Protein AF-A0A2J8N212-F1 (afdb_monomer_lite)

Secondary structure (DSSP, 8-state):
-HHHHHHHIIIIIIIIIS-TTS-TT-HHHHHHHHHHHHHHHHHHHHHHHHHHHHHHT--GGGGGSTTS--EETTEE--HHHHHHHHHHHHHHHHHHHHHHHHHHHHTT-S---SSGGGSTTTHHHHHHHHHHHHHHHHHHHHHHHHHHTSHHHIIIIIHHHHT-SS--GGGTT----

Radius of gyration: 20.47 Å; chains: 1; bounding box: 59×36×55 Å

Structure (mmCIF, N/CA/C/O backbone):
data_AF-A0A2J8N212-F1
#
_entry.id   AF-A0A2J8N212-F1
#
loop_
_atom_site.group_PDB
_atom_site.id
_atom_site.type_symbol
_atom_site.label_atom_id
_atom_site.label_alt_id
_atom_site.label_comp_id
_atom_site.label_asym_id
_atom_site.label_entity_id
_atom_site.label_seq_id
_atom_site.pdbx_PDB_ins_code
_atom_site.Cartn_x
_atom_site.Cartn_y
_atom_site.Cartn_z
_atom_site.occupancy
_atom_site.B_iso_or_equiv
_atom_site.auth_seq_id
_atom_site.auth_comp_id
_atom_site.auth_asym_id
_atom_site.auth_atom_id
_atom_site.pdbx_PDB_model_num
ATOM 1 N N . MET A 1 1 ? -12.818 -1.446 7.990 1.00 91.38 1 MET A N 1
ATOM 2 C CA . MET A 1 1 ? -11.727 -2.318 8.513 1.00 91.38 1 MET A CA 1
ATOM 3 C C . MET A 1 1 ? -12.147 -3.047 9.776 1.00 91.38 1 MET A C 1
ATOM 5 O O . MET A 1 1 ? -11.691 -4.163 9.995 1.00 91.38 1 MET A O 1
ATOM 9 N N . ASP A 1 2 ? -13.020 -2.437 10.568 1.00 90.25 2 ASP A N 1
ATOM 10 C CA . ASP A 1 2 ? -13.898 -3.050 11.569 1.00 90.25 2 ASP A CA 1
ATOM 11 C C . ASP A 1 2 ? -14.361 -4.492 11.254 1.00 90.25 2 ASP A C 1
ATOM 13 O O . ASP A 1 2 ? -14.094 -5.404 12.038 1.00 90.25 2 ASP A O 1
ATOM 17 N N . LEU A 1 3 ? -14.975 -4.745 10.091 1.00 92.81 3 LEU A N 1
ATOM 18 C CA . LEU A 1 3 ? -15.464 -6.077 9.723 1.00 92.81 3 LEU A CA 1
ATOM 19 C C . LEU A 1 3 ? -14.312 -7.073 9.547 1.00 92.81 3 LEU A C 1
ATOM 21 O O . LEU A 1 3 ? -14.368 -8.205 10.015 1.00 92.81 3 LEU A O 1
ATOM 25 N N . VAL A 1 4 ? -13.240 -6.653 8.877 1.00 95.12 4 VAL A N 1
ATOM 26 C CA . VAL A 1 4 ? -12.079 -7.517 8.633 1.00 95.12 4 VAL A CA 1
ATOM 27 C C . VAL A 1 4 ? -11.382 -7.857 9.950 1.00 95.12 4 VAL A C 1
ATOM 29 O O . VAL A 1 4 ? -11.014 -9.010 10.167 1.00 95.12 4 VAL A O 1
ATOM 32 N N . LEU A 1 5 ? -11.214 -6.866 10.827 1.00 96.12 5 LEU A N 1
ATOM 33 C CA . LEU A 1 5 ? -10.567 -7.043 12.120 1.00 96.12 5 LEU A CA 1
ATOM 34 C C . LEU A 1 5 ? -11.400 -7.941 13.039 1.00 96.12 5 LEU A C 1
ATOM 36 O O . LEU A 1 5 ? -10.852 -8.896 13.571 1.00 96.12 5 LEU A O 1
ATOM 40 N N . SER A 1 6 ? -12.713 -7.716 13.141 1.00 95.75 6 SER A N 1
ATOM 41 C CA . SER A 1 6 ? -13.604 -8.556 13.959 1.00 95.75 6 SER A CA 1
ATOM 42 C C . SER A 1 6 ? -13.631 -10.016 13.498 1.00 95.75 6 SER A C 1
ATOM 44 O O . SER A 1 6 ? -13.558 -10.928 14.320 1.00 95.75 6 SER A O 1
ATOM 46 N N . VAL A 1 7 ? -13.660 -10.265 12.184 1.00 97.06 7 VAL A N 1
ATOM 47 C CA . VAL A 1 7 ? -13.553 -11.623 11.627 1.00 97.06 7 VAL A CA 1
ATOM 48 C C . VAL A 1 7 ? -12.189 -12.242 11.954 1.00 97.06 7 VAL A C 1
ATOM 50 O O . VAL A 1 7 ? -12.125 -13.405 12.355 1.00 97.06 7 VAL A O 1
ATOM 53 N N . ALA A 1 8 ? -11.098 -11.485 11.808 1.00 97.12 8 ALA A N 1
ATOM 54 C CA . ALA A 1 8 ? -9.758 -11.970 12.130 1.00 97.12 8 ALA A CA 1
ATOM 55 C C . ALA A 1 8 ? -9.593 -12.266 13.630 1.00 97.12 8 ALA A C 1
ATOM 57 O O . ALA A 1 8 ? -9.002 -13.287 13.985 1.00 97.12 8 ALA A O 1
ATOM 58 N N . ASP A 1 9 ? -10.147 -11.425 14.503 1.00 96.62 9 ASP A N 1
ATOM 59 C CA . ASP A 1 9 ? -10.157 -11.632 15.949 1.00 96.62 9 ASP A CA 1
ATOM 60 C C . ASP A 1 9 ? -10.935 -12.893 16.323 1.00 96.62 9 ASP A C 1
ATOM 62 O O . ASP A 1 9 ? -10.377 -13.778 16.974 1.00 96.62 9 ASP A O 1
ATOM 66 N N . TYR A 1 10 ? -12.165 -13.035 15.825 1.00 96.44 10 TYR A N 1
ATOM 67 C CA . TYR A 1 10 ? -13.030 -14.167 16.146 1.00 96.44 10 TYR A CA 1
ATOM 68 C C . TYR A 1 10 ? -12.444 -15.515 15.709 1.00 96.44 10 TYR A C 1
ATOM 70 O O . TYR A 1 10 ? -12.420 -16.468 16.488 1.00 96.44 10 TYR A O 1
ATOM 78 N N . TYR A 1 11 ? -11.964 -15.613 14.465 1.00 97.06 11 TYR A N 1
ATOM 79 C CA . TYR A 1 11 ? -11.518 -16.893 13.905 1.00 97.06 11 TYR A CA 1
ATOM 80 C C . TYR A 1 11 ? -10.044 -17.209 14.157 1.00 97.06 11 TYR A C 1
ATOM 82 O O . TYR A 1 11 ? -9.670 -18.380 14.079 1.00 97.06 11 TYR A O 1
ATOM 90 N N . PHE A 1 12 ? -9.195 -16.208 14.409 1.00 97.06 12 PHE A N 1
ATOM 91 C CA . PHE A 1 12 ? -7.749 -16.421 14.438 1.00 97.06 12 PHE A CA 1
ATOM 92 C C . PHE A 1 12 ? -7.044 -15.785 15.637 1.00 97.06 12 PHE A C 1
ATOM 94 O O . PHE A 1 12 ? -6.371 -16.494 16.390 1.00 97.06 12 PHE A O 1
ATOM 101 N N . PHE A 1 13 ? -7.169 -14.473 15.847 1.00 97.12 13 PHE A N 1
ATOM 102 C CA . PHE A 1 13 ? -6.332 -13.809 16.844 1.00 97.12 13 PHE A CA 1
ATOM 103 C C . PHE A 1 13 ? -6.736 -14.126 18.287 1.00 97.12 13 PHE A C 1
ATOM 105 O O . PHE A 1 13 ? -5.854 -14.456 19.082 1.00 97.12 13 PHE A O 1
ATOM 112 N N . THR A 1 14 ? -8.027 -14.091 18.632 1.00 96.00 14 THR A N 1
ATOM 113 C CA . THR A 1 14 ? -8.503 -14.405 19.993 1.00 96.00 14 THR A CA 1
ATOM 114 C C . THR A 1 14 ? -8.244 -15.864 20.383 1.00 96.00 14 THR A C 1
ATOM 116 O O . THR A 1 14 ? -7.752 -16.090 21.487 1.00 96.00 14 THR A O 1
ATOM 119 N N . PRO A 1 15 ? -8.510 -16.873 19.527 1.00 96.56 15 PRO A N 1
ATOM 120 C CA . PRO A 1 15 ? -8.316 -18.267 19.925 1.00 96.56 15 PRO A CA 1
ATOM 121 C C . PRO A 1 15 ? -6.850 -18.723 19.941 1.00 96.56 15 PRO A C 1
ATOM 123 O O . PRO A 1 15 ? -6.521 -19.644 20.689 1.00 96.56 15 PRO A O 1
ATOM 126 N N . TYR A 1 16 ? -5.979 -18.132 19.108 1.00 96.44 16 TYR A N 1
ATOM 127 C CA . TYR A 1 16 ? -4.645 -18.699 18.847 1.00 96.44 16 TYR A CA 1
ATOM 128 C C . TYR A 1 16 ? -3.463 -17.754 19.072 1.00 96.44 16 TYR A C 1
ATOM 130 O O . TYR A 1 16 ? -2.347 -18.242 19.248 1.00 96.44 16 TYR A O 1
ATOM 138 N N . MET A 1 17 ? -3.658 -16.433 19.037 1.00 95.56 17 MET A N 1
ATOM 139 C CA . MET A 1 17 ? -2.543 -15.477 19.053 1.00 95.56 17 MET A CA 1
ATOM 140 C C . MET A 1 17 ? -2.450 -14.676 20.350 1.00 95.56 17 MET A C 1
ATOM 142 O O . MET A 1 17 ? -1.350 -14.508 20.881 1.00 95.56 17 MET A O 1
ATOM 146 N N . TYR A 1 18 ? -3.575 -14.173 20.856 1.00 96.62 18 TYR A N 1
ATOM 147 C CA . TYR A 1 18 ? -3.610 -13.334 22.050 1.00 96.62 18 TYR A CA 1
ATOM 148 C C . TYR A 1 18 ? -4.099 -14.111 23.276 1.00 96.62 18 TYR A C 1
ATOM 150 O O . TYR A 1 18 ? -4.952 -14.988 23.159 1.00 96.62 18 TYR A O 1
ATOM 158 N N . PRO A 1 19 ? -3.580 -13.805 24.479 1.00 95.56 19 PRO A N 1
ATOM 159 C CA . PRO A 1 19 ? -4.107 -14.390 25.702 1.00 95.56 19 PRO A CA 1
ATOM 160 C C . PRO A 1 19 ? -5.522 -13.867 25.968 1.00 95.56 19 PRO A C 1
ATOM 162 O O . PRO A 1 19 ? -5.821 -12.704 25.701 1.00 95.56 19 PRO A O 1
ATOM 165 N N . ALA A 1 20 ? -6.360 -14.687 26.607 1.00 92.75 20 ALA A N 1
ATOM 166 C CA . ALA A 1 20 ? -7.729 -14.314 26.981 1.00 92.75 20 ALA A CA 1
ATOM 167 C C . ALA A 1 20 ? -7.816 -13.056 27.876 1.00 92.75 20 ALA A C 1
ATOM 169 O O . ALA A 1 20 ? -8.878 -12.459 28.007 1.00 92.75 20 ALA A O 1
ATOM 170 N N . THR A 1 21 ? -6.704 -12.645 28.495 1.00 95.94 21 THR A N 1
ATOM 171 C CA . THR A 1 21 ? -6.603 -11.439 29.326 1.00 95.94 21 THR A CA 1
ATOM 172 C C . THR A 1 21 ? -6.372 -10.149 28.540 1.00 95.94 21 THR A C 1
ATOM 174 O O . THR A 1 21 ? -6.362 -9.093 29.163 1.00 95.94 21 THR A O 1
ATOM 177 N N . TRP A 1 22 ? -6.122 -10.198 27.225 1.00 96.81 22 TRP A N 1
ATOM 178 C CA . TRP A 1 22 ? -5.873 -9.009 26.402 1.00 96.81 22 TRP A CA 1
ATOM 179 C C . TRP A 1 22 ? -7.122 -8.665 25.571 1.00 96.81 22 TRP A C 1
ATOM 181 O O . TRP A 1 22 ? -7.393 -9.355 24.587 1.00 96.81 22 TRP A O 1
ATOM 191 N N . PRO A 1 23 ? -7.895 -7.627 25.940 1.00 96.00 23 PRO A N 1
ATOM 192 C CA . PRO A 1 23 ? -9.172 -7.309 25.293 1.00 96.00 23 PRO A CA 1
ATOM 193 C C . PRO A 1 23 ? -9.043 -6.927 23.812 1.00 96.00 23 PRO A C 1
ATOM 195 O O . PRO A 1 23 ? -8.042 -6.337 23.417 1.00 96.00 23 PRO A O 1
ATOM 198 N N . GLU A 1 24 ? -10.064 -7.241 23.006 1.00 95.69 24 GLU A N 1
ATOM 199 C CA . GLU A 1 24 ? -10.155 -6.922 21.562 1.0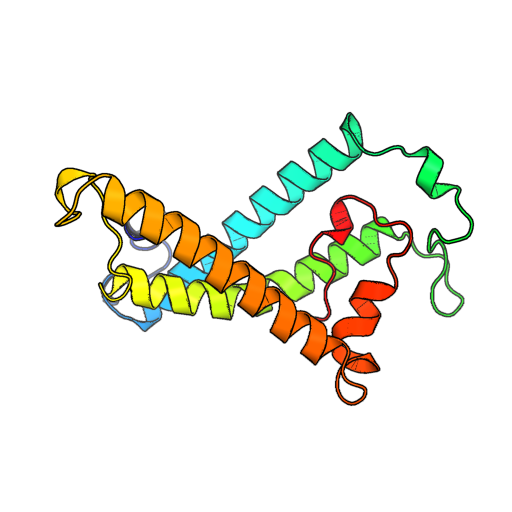0 95.69 24 GLU A CA 1
ATOM 200 C C . GLU A 1 24 ? -10.204 -5.412 21.264 1.00 95.69 24 GLU A C 1
ATOM 202 O O . GLU A 1 24 ? -9.782 -4.964 20.199 1.00 95.69 24 GLU A O 1
ATOM 207 N N . ASP A 1 25 ? -10.684 -4.607 22.211 1.00 95.19 25 ASP A N 1
ATOM 208 C CA . ASP A 1 25 ? -10.805 -3.152 22.096 1.00 95.19 25 ASP A CA 1
ATOM 209 C C . ASP A 1 25 ? -9.545 -2.385 22.538 1.00 95.19 25 ASP A C 1
ATOM 211 O O . ASP A 1 25 ? -9.492 -1.152 22.420 1.00 95.19 25 ASP A O 1
ATOM 215 N N . ASP A 1 26 ? -8.515 -3.097 23.011 1.00 97.25 26 ASP A N 1
ATOM 216 C CA . ASP A 1 26 ? -7.230 -2.508 23.370 1.00 97.25 26 ASP A CA 1
ATOM 217 C C . ASP A 1 26 ? -6.502 -1.961 22.134 1.00 97.25 26 ASP A C 1
ATOM 219 O O . ASP A 1 26 ? -6.284 -2.650 21.135 1.00 97.25 26 ASP A O 1
ATOM 223 N N . ILE A 1 27 ? -6.063 -0.705 22.221 1.00 97.00 27 ILE A N 1
ATOM 224 C CA . ILE A 1 27 ? -5.483 0.019 21.086 1.00 97.00 27 ILE A CA 1
ATOM 225 C C . ILE A 1 27 ? -4.195 -0.627 20.557 1.00 97.00 27 ILE A C 1
ATOM 227 O O . ILE A 1 27 ? -3.947 -0.603 19.350 1.00 97.00 27 ILE A O 1
ATOM 231 N N . PHE A 1 28 ? -3.374 -1.222 21.428 1.00 97.12 28 PHE A N 1
ATOM 232 C CA . PHE A 1 28 ? -2.131 -1.864 21.008 1.00 97.12 28 PHE A CA 1
ATOM 233 C C . PHE A 1 28 ? -2.418 -3.189 20.317 1.00 97.12 28 PHE A C 1
ATOM 235 O O . PHE A 1 28 ? -1.827 -3.469 19.271 1.00 97.12 28 PHE A O 1
ATOM 242 N N . ARG A 1 29 ? -3.365 -3.972 20.846 1.00 97.31 29 ARG A N 1
ATOM 243 C CA . ARG A 1 29 ? -3.836 -5.192 20.185 1.00 97.31 29 ARG A CA 1
ATOM 244 C C . ARG A 1 29 ? -4.397 -4.887 18.799 1.00 97.31 29 ARG A C 1
ATOM 246 O O . ARG A 1 29 ? -3.990 -5.530 17.831 1.00 97.31 29 ARG A O 1
ATOM 253 N N . GLN A 1 30 ? -5.267 -3.883 18.690 1.00 97.69 30 GLN A N 1
ATOM 254 C CA . GLN A 1 30 ? -5.849 -3.459 17.417 1.00 97.69 30 GLN A CA 1
AT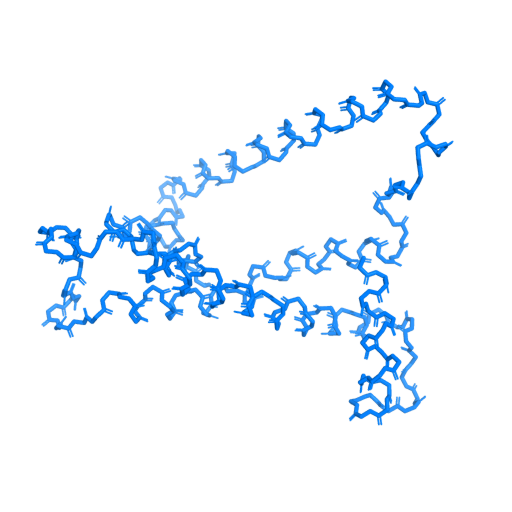OM 255 C C . GLN A 1 30 ? -4.770 -3.014 16.426 1.00 97.69 30 GLN A C 1
ATOM 257 O O . GLN A 1 30 ? -4.760 -3.468 15.284 1.00 97.69 30 GLN A O 1
ATOM 262 N N . ALA A 1 31 ? -3.809 -2.190 16.857 1.00 97.81 31 ALA A N 1
ATOM 263 C CA . ALA A 1 31 ? -2.717 -1.732 16.000 1.00 97.81 31 ALA A CA 1
ATOM 264 C C . ALA A 1 31 ? -1.846 -2.892 15.482 1.00 97.81 31 ALA A C 1
ATOM 266 O O . ALA A 1 31 ? -1.514 -2.933 14.295 1.00 97.81 31 ALA A O 1
ATOM 267 N N . ILE A 1 32 ? -1.496 -3.853 16.345 1.00 97.44 32 ILE A N 1
ATOM 268 C CA . ILE A 1 32 ? -0.705 -5.032 15.961 1.00 97.44 32 ILE A CA 1
ATOM 269 C C . ILE A 1 32 ? -1.499 -5.919 14.994 1.00 97.44 32 ILE A 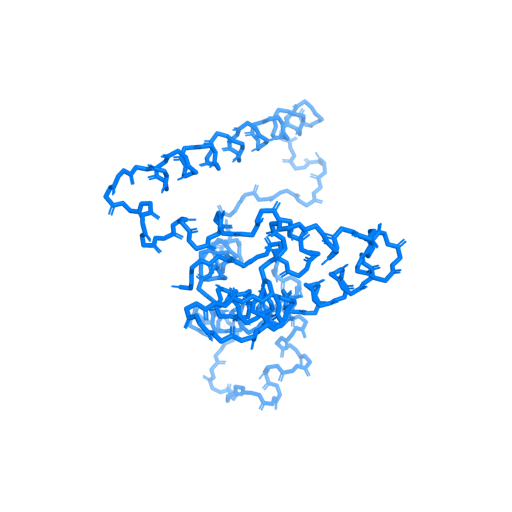C 1
ATOM 271 O O . ILE A 1 32 ? -0.973 -6.319 13.955 1.00 97.44 32 ILE A O 1
ATOM 275 N N . SER A 1 33 ? -2.767 -6.187 15.302 1.00 97.81 33 SER A N 1
ATOM 276 C CA . SER A 1 33 ? -3.655 -7.002 14.466 1.00 97.81 33 SER A CA 1
ATOM 277 C C . SER A 1 33 ? -3.827 -6.384 13.080 1.00 97.81 33 SER A C 1
ATOM 279 O O . SER A 1 33 ? -3.636 -7.057 12.066 1.00 97.81 33 SER A O 1
ATOM 281 N N . LEU A 1 34 ? -4.089 -5.074 13.022 1.00 97.94 34 LEU A N 1
ATOM 282 C CA . LEU A 1 34 ? -4.195 -4.327 11.772 1.00 97.94 34 LEU A CA 1
ATOM 283 C C . LEU A 1 34 ? -2.885 -4.348 10.980 1.00 97.94 34 LEU A C 1
ATOM 285 O O . LEU A 1 34 ? -2.937 -4.530 9.765 1.00 97.94 34 LEU A O 1
ATOM 289 N N . LEU A 1 35 ? -1.719 -4.217 11.624 1.00 97.69 35 LEU A N 1
ATOM 290 C CA . LEU A 1 35 ? -0.421 -4.364 10.950 1.00 97.69 35 LEU A CA 1
ATOM 291 C C . LEU A 1 35 ? -0.271 -5.738 10.302 1.00 97.69 35 LEU A C 1
ATOM 293 O O . LEU A 1 35 ? 0.140 -5.816 9.143 1.00 97.69 35 LEU A O 1
ATOM 297 N N . ILE A 1 36 ? -0.626 -6.809 11.013 1.00 97.50 36 ILE A N 1
ATOM 298 C CA . ILE A 1 36 ? -0.527 -8.178 10.497 1.00 97.50 36 ILE A CA 1
ATOM 299 C C . ILE A 1 36 ? -1.473 -8.368 9.313 1.00 97.50 36 ILE A C 1
ATOM 301 O O . ILE A 1 36 ? -1.020 -8.722 8.223 1.00 97.50 36 ILE A O 1
ATOM 305 N N . VAL A 1 37 ? -2.765 -8.084 9.498 1.00 97.62 37 VAL A N 1
ATOM 306 C CA . VAL A 1 37 ? -3.793 -8.257 8.460 1.00 97.62 37 VAL A CA 1
ATOM 307 C C . VAL A 1 37 ? -3.465 -7.425 7.223 1.00 97.62 37 VAL A C 1
ATOM 309 O O . VAL A 1 37 ? -3.489 -7.946 6.108 1.00 97.62 37 VAL A O 1
ATOM 312 N N . THR A 1 38 ? -3.097 -6.155 7.409 1.00 97.31 38 THR A N 1
ATOM 313 C CA . THR A 1 38 ? -2.792 -5.240 6.300 1.00 97.31 38 THR A CA 1
ATOM 314 C C . THR A 1 38 ? -1.579 -5.714 5.511 1.00 97.31 38 THR A C 1
ATOM 316 O O . THR A 1 38 ? -1.626 -5.734 4.284 1.00 97.31 38 THR A O 1
ATOM 319 N N . ASN A 1 39 ? -0.501 -6.142 6.177 1.00 97.81 39 ASN A N 1
ATOM 320 C CA . ASN A 1 39 ? 0.685 -6.635 5.475 1.00 97.81 39 ASN A CA 1
ATOM 321 C C . ASN A 1 39 ? 0.415 -7.950 4.747 1.00 97.81 39 ASN A C 1
ATOM 323 O O . ASN A 1 39 ? 0.790 -8.082 3.584 1.00 97.81 39 ASN A O 1
ATOM 327 N N . VAL A 1 40 ? -0.251 -8.911 5.394 1.00 97.62 40 VAL A N 1
ATOM 328 C CA . VAL A 1 40 ? -0.605 -10.190 4.759 1.00 97.62 40 VAL A CA 1
ATOM 329 C C . VAL A 1 40 ? -1.487 -9.949 3.534 1.00 97.62 40 VAL A C 1
ATOM 331 O O . VAL A 1 40 ? -1.176 -10.448 2.453 1.00 97.62 40 VAL A O 1
ATOM 334 N N . GLY A 1 41 ? -2.527 -9.122 3.669 1.00 97.12 41 GLY A N 1
ATOM 335 C CA . GLY A 1 41 ? -3.391 -8.728 2.558 1.00 97.12 41 GLY A CA 1
ATOM 336 C C . GLY A 1 41 ? -2.620 -8.031 1.435 1.00 97.12 41 GLY A C 1
ATOM 337 O O . GLY A 1 41 ? -2.776 -8.394 0.269 1.00 97.12 41 GLY A O 1
ATOM 338 N N . ALA A 1 42 ? -1.728 -7.095 1.774 1.00 97.19 42 ALA A N 1
ATOM 339 C CA . ALA A 1 42 ? -0.889 -6.396 0.805 1.00 97.19 42 ALA A CA 1
ATOM 340 C C . ALA A 1 42 ? 0.032 -7.355 0.038 1.00 97.19 42 ALA A C 1
ATOM 342 O O . ALA A 1 42 ? 0.133 -7.245 -1.182 1.00 97.19 42 ALA A O 1
ATOM 343 N N . TYR A 1 43 ? 0.665 -8.323 0.710 1.00 98.31 43 TYR A N 1
ATOM 344 C CA . TYR A 1 43 ? 1.496 -9.330 0.047 1.00 98.31 43 TYR A CA 1
ATOM 345 C C . TYR A 1 43 ? 0.687 -10.234 -0.878 1.00 98.31 43 TYR A C 1
ATOM 347 O O . TYR A 1 43 ? 1.119 -10.471 -2.006 1.00 98.31 43 TYR A O 1
ATOM 355 N N . ILE A 1 44 ? -0.472 -10.721 -0.424 1.00 98.31 44 ILE A N 1
ATOM 356 C CA . ILE A 1 44 ? -1.352 -11.567 -1.239 1.00 98.31 44 ILE A CA 1
ATOM 357 C C . ILE A 1 44 ? -1.769 -10.805 -2.495 1.00 98.31 44 ILE A C 1
ATOM 359 O O . ILE A 1 44 ? -1.563 -11.301 -3.602 1.00 98.31 44 ILE A O 1
ATOM 363 N N . LEU A 1 45 ? -2.284 -9.583 -2.337 1.00 97.44 45 LEU A N 1
ATOM 364 C CA . LEU A 1 45 ? -2.731 -8.762 -3.456 1.00 97.44 45 LEU A CA 1
ATOM 365 C C . LEU A 1 45 ? -1.576 -8.421 -4.403 1.00 97.44 45 LEU A C 1
ATOM 367 O O . LEU A 1 45 ? -1.719 -8.559 -5.617 1.00 97.44 45 LEU A O 1
ATOM 371 N N . TYR A 1 46 ? -0.419 -8.026 -3.862 1.00 98.12 46 TYR A N 1
ATOM 372 C CA . TYR A 1 46 ? 0.775 -7.722 -4.647 1.00 98.12 46 TYR A CA 1
ATOM 373 C C . TYR A 1 46 ? 1.217 -8.923 -5.479 1.00 98.12 46 TYR A C 1
ATOM 375 O O . TYR A 1 46 ? 1.320 -8.806 -6.699 1.00 98.12 46 TYR A O 1
ATOM 383 N N . PHE A 1 47 ? 1.463 -10.077 -4.852 1.00 98.50 47 PHE A N 1
ATOM 384 C CA . PHE A 1 47 ? 1.946 -11.247 -5.577 1.00 98.50 47 PHE A CA 1
ATOM 385 C C . PHE A 1 47 ? 0.899 -11.776 -6.548 1.00 98.50 47 PHE A C 1
ATOM 387 O O . PHE A 1 47 ? 1.267 -12.140 -7.660 1.00 98.50 47 PHE A O 1
ATOM 394 N N . PHE A 1 48 ? -0.384 -11.770 -6.190 1.00 98.50 48 PHE A N 1
ATOM 395 C CA . PHE A 1 48 ? -1.455 -12.192 -7.087 1.00 98.50 48 PHE A CA 1
ATOM 396 C C . PHE A 1 48 ? -1.534 -11.294 -8.329 1.00 98.50 48 PHE A C 1
ATOM 398 O O . PHE A 1 48 ? -1.331 -11.767 -9.449 1.00 98.50 48 PHE A O 1
ATOM 405 N N . CYS A 1 49 ? -1.731 -9.986 -8.148 1.00 98.31 49 CYS A N 1
ATOM 406 C CA . CYS A 1 49 ? -1.897 -9.046 -9.256 1.00 98.31 49 CYS A CA 1
ATOM 407 C C . CYS A 1 49 ? -0.620 -8.887 -10.088 1.00 98.31 49 CYS A C 1
ATOM 409 O O . CYS A 1 49 ? -0.688 -8.885 -11.318 1.00 98.31 49 CYS A O 1
ATOM 411 N N . ALA A 1 50 ? 0.552 -8.785 -9.449 1.00 98.12 50 ALA A N 1
ATOM 412 C CA . ALA A 1 50 ? 1.818 -8.665 -10.168 1.00 98.12 50 ALA A CA 1
ATOM 413 C C . ALA A 1 50 ? 2.125 -9.933 -10.969 1.00 98.12 50 ALA A C 1
ATOM 415 O O . ALA A 1 50 ? 2.577 -9.822 -12.103 1.00 98.12 50 ALA A O 1
ATOM 416 N N . THR A 1 51 ? 1.828 -11.123 -10.434 1.00 98.44 51 THR A N 1
ATOM 417 C CA . THR A 1 51 ? 2.043 -12.389 -11.152 1.00 98.44 51 THR A CA 1
ATOM 418 C C . THR A 1 51 ? 1.095 -12.527 -12.337 1.00 98.44 51 THR A C 1
ATOM 420 O O . THR A 1 51 ? 1.549 -12.846 -13.435 1.00 98.44 51 THR A O 1
ATOM 423 N N . LEU A 1 52 ? -0.200 -12.240 -12.159 1.00 98.50 52 LEU A N 1
ATOM 424 C CA . LEU A 1 52 ? -1.157 -12.259 -13.269 1.00 98.50 52 LEU A CA 1
ATOM 425 C C . LEU A 1 52 ? -0.759 -11.263 -14.361 1.00 98.50 52 LEU A C 1
ATOM 427 O O . LEU A 1 52 ? -0.691 -11.627 -15.532 1.00 98.50 52 LEU A O 1
ATOM 431 N N . SER A 1 53 ? -0.429 -10.028 -13.983 1.00 98.25 53 SER A N 1
ATOM 432 C CA . SER A 1 53 ? 0.038 -9.016 -14.930 1.00 98.25 53 SER A CA 1
ATOM 433 C C . SER A 1 53 ? 1.326 -9.454 -15.632 1.00 98.25 53 SER A C 1
ATOM 435 O O . SER A 1 53 ? 1.427 -9.336 -16.850 1.00 98.25 53 SER A O 1
ATOM 437 N N . TYR A 1 54 ? 2.279 -10.039 -14.899 1.00 97.81 54 TYR A N 1
ATOM 438 C CA . TYR A 1 54 ? 3.544 -10.514 -15.457 1.00 97.81 54 TYR A CA 1
ATOM 439 C C . TYR A 1 54 ? 3.331 -11.582 -16.530 1.00 97.81 54 TYR A C 1
ATOM 441 O O . TYR A 1 54 ? 3.940 -11.485 -17.586 1.00 97.81 54 TYR A O 1
ATOM 449 N N . TYR A 1 55 ? 2.454 -12.564 -16.307 1.00 98.06 55 TYR A N 1
ATOM 450 C CA . TYR A 1 55 ? 2.248 -13.648 -17.273 1.00 98.06 55 TYR A CA 1
ATOM 451 C C . TYR A 1 55 ? 1.269 -13.313 -18.403 1.00 98.06 55 TYR A C 1
ATOM 453 O O . TYR A 1 55 ? 1.479 -13.773 -19.523 1.00 98.06 55 TYR A O 1
ATOM 461 N N . PHE A 1 56 ? 0.213 -12.543 -18.130 1.00 98.31 56 PHE A N 1
ATOM 462 C CA . PHE A 1 56 ? -0.886 -12.350 -19.083 1.00 98.31 56 PHE A CA 1
ATOM 463 C C . PHE A 1 56 ? -0.884 -10.993 -19.793 1.00 98.31 56 PHE A C 1
ATOM 465 O O . PHE A 1 56 ? -1.487 -10.880 -20.856 1.00 98.31 56 PHE A O 1
ATOM 472 N N . VAL A 1 57 ? -0.237 -9.966 -19.230 1.00 98.00 57 VAL A N 1
ATOM 473 C CA . VAL A 1 57 ? -0.307 -8.584 -19.750 1.00 98.00 57 VAL A CA 1
ATOM 474 C C . VAL A 1 57 ? 1.067 -8.046 -20.149 1.00 98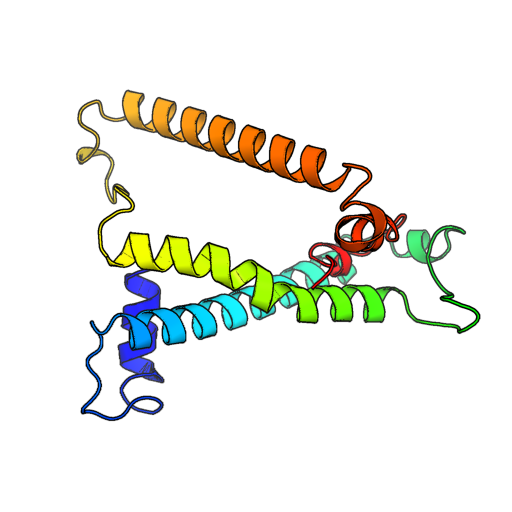.00 57 VAL A C 1
ATOM 476 O O . VAL A 1 57 ? 1.186 -7.316 -21.130 1.00 98.00 57 VAL A O 1
ATOM 479 N N . PHE A 1 58 ? 2.114 -8.380 -19.398 1.00 97.50 58 PHE A N 1
ATOM 480 C CA . PHE A 1 58 ? 3.440 -7.809 -19.587 1.00 97.50 58 PHE A CA 1
ATOM 481 C C . PHE A 1 58 ? 4.137 -8.352 -20.842 1.00 97.50 58 PHE A C 1
ATOM 483 O O . PHE A 1 58 ? 4.344 -9.558 -21.005 1.00 97.50 58 PHE A O 1
ATOM 490 N N . ASP A 1 59 ? 4.575 -7.437 -21.709 1.00 97.31 59 ASP A N 1
ATOM 491 C CA . ASP A 1 59 ? 5.388 -7.778 -22.872 1.00 97.31 59 ASP A CA 1
ATOM 492 C C . ASP A 1 59 ? 6.828 -8.114 -22.453 1.00 97.31 59 ASP A C 1
ATOM 494 O O . ASP A 1 59 ? 7.663 -7.248 -22.173 1.00 97.31 59 ASP A O 1
ATOM 498 N N . HIS A 1 60 ? 7.145 -9.406 -22.467 1.00 96.06 60 HIS A N 1
ATOM 499 C CA . HIS A 1 60 ? 8.465 -9.915 -22.112 1.00 96.06 60 HIS A CA 1
ATOM 500 C C . HIS A 1 60 ? 9.568 -9.491 -23.099 1.00 96.06 60 HIS A C 1
ATOM 502 O O . HIS A 1 60 ? 10.753 -9.559 -22.754 1.00 96.06 60 HIS A O 1
ATOM 508 N N . ALA A 1 61 ? 9.234 -9.010 -24.305 1.00 96.25 61 ALA A N 1
ATOM 509 C CA . ALA A 1 61 ? 10.222 -8.449 -25.225 1.00 96.25 61 ALA A CA 1
ATOM 510 C C . ALA A 1 61 ? 10.918 -7.209 -24.635 1.00 96.25 61 ALA A C 1
ATOM 512 O O . ALA A 1 61 ? 12.104 -6.989 -24.908 1.00 96.25 61 ALA A O 1
ATOM 513 N N . LEU A 1 62 ? 10.245 -6.469 -23.743 1.00 94.94 62 LEU A N 1
ATOM 514 C CA . LEU A 1 62 ? 10.807 -5.315 -23.034 1.00 94.94 62 LEU A CA 1
ATOM 515 C C . LEU A 1 62 ? 12.049 -5.674 -22.203 1.00 94.94 62 LEU A C 1
ATOM 517 O O . LEU A 1 62 ? 12.948 -4.849 -22.044 1.00 94.94 62 LEU A O 1
ATOM 521 N N . MET A 1 63 ? 12.185 -6.925 -21.748 1.00 93.69 63 MET A N 1
ATOM 522 C CA . MET A 1 63 ? 13.361 -7.384 -20.990 1.00 93.69 63 MET A CA 1
ATOM 523 C C . MET A 1 63 ? 14.648 -7.448 -21.835 1.00 93.69 63 MET A C 1
ATOM 525 O O . MET A 1 63 ? 15.759 -7.580 -21.306 1.00 93.69 63 MET A O 1
ATOM 529 N N . LYS A 1 64 ? 14.529 -7.359 -23.166 1.00 92.38 64 LYS A N 1
ATOM 530 C CA . LYS A 1 64 ? 15.673 -7.260 -24.084 1.00 92.38 64 LYS A CA 1
ATOM 531 C C . LYS A 1 64 ? 16.189 -5.825 -24.217 1.00 92.38 64 LYS A C 1
ATOM 533 O O . LYS A 1 64 ? 17.314 -5.650 -24.680 1.00 92.38 64 LYS A O 1
ATOM 538 N N . HIS A 1 65 ? 15.412 -4.827 -23.792 1.00 94.31 65 HIS 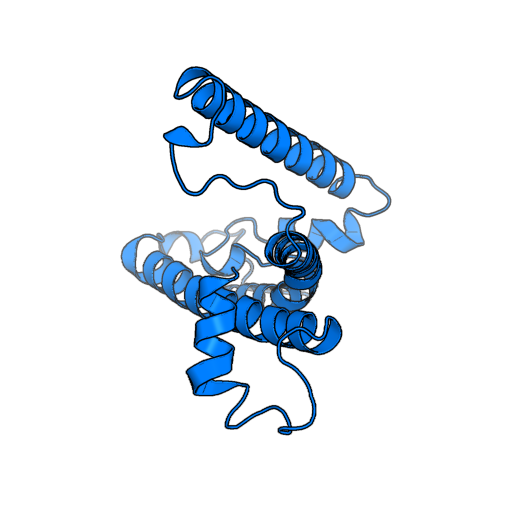A N 1
ATOM 539 C CA . HIS A 1 65 ? 15.758 -3.417 -23.925 1.00 94.31 65 HIS A CA 1
ATOM 540 C C . HIS A 1 65 ? 17.072 -3.077 -23.184 1.00 94.31 65 HIS A C 1
ATOM 542 O O . HIS A 1 65 ? 17.284 -3.568 -22.072 1.00 94.31 65 HIS A O 1
ATOM 548 N N . PRO A 1 66 ? 17.948 -2.204 -23.726 1.00 91.62 66 PRO A N 1
ATOM 549 C CA . PRO A 1 66 ? 19.236 -1.873 -23.100 1.00 91.62 66 PRO A CA 1
ATOM 550 C C . PRO A 1 66 ? 19.128 -1.250 -21.703 1.00 91.62 66 PRO A C 1
ATOM 552 O O . PRO A 1 66 ? 20.059 -1.341 -20.908 1.00 91.62 66 PRO A O 1
ATOM 555 N N . GLN A 1 67 ? 17.996 -0.609 -21.396 1.00 92.31 67 GLN A N 1
ATOM 556 C CA . GLN A 1 67 ? 17.738 -0.014 -20.079 1.00 92.31 67 GLN A CA 1
ATOM 557 C C . GLN A 1 67 ? 17.119 -0.997 -19.072 1.00 92.31 67 GLN A C 1
ATOM 559 O O . GLN A 1 67 ? 16.894 -0.613 -17.925 1.00 92.31 67 GLN A O 1
ATOM 564 N N . PHE A 1 68 ? 16.860 -2.248 -19.470 1.00 93.56 68 PHE A N 1
ATOM 565 C CA . PHE A 1 68 ? 16.522 -3.309 -18.529 1.00 93.56 68 PHE A CA 1
ATOM 566 C C . PHE A 1 68 ? 17.777 -3.667 -17.719 1.00 93.56 68 PHE A C 1
ATOM 568 O O . PHE A 1 68 ? 18.814 -4.059 -18.257 1.00 93.56 68 PHE A O 1
ATOM 575 N N . LEU A 1 69 ? 17.706 -3.487 -16.405 1.00 88.88 69 LEU A N 1
ATOM 576 C CA . LEU A 1 69 ? 18.815 -3.559 -15.462 1.00 88.88 69 LEU A CA 1
ATOM 577 C C . LEU A 1 69 ? 19.244 -5.002 -15.170 1.00 88.88 69 LEU A C 1
ATOM 579 O O . LEU A 1 69 ? 19.045 -5.515 -14.068 1.00 88.88 69 LEU A O 1
ATOM 583 N N . LYS A 1 70 ? 19.919 -5.621 -16.141 1.00 79.56 70 LYS A N 1
ATOM 584 C CA . LYS A 1 70 ? 20.540 -6.955 -16.022 1.00 79.56 70 LYS A CA 1
ATOM 585 C C . LYS A 1 70 ? 21.749 -6.985 -15.080 1.00 79.56 70 LYS A C 1
ATOM 587 O O . LYS A 1 70 ? 22.137 -8.046 -14.601 1.00 79.56 70 LYS A O 1
ATOM 592 N N . TYR A 1 71 ? 22.352 -5.826 -14.817 1.00 73.94 71 TYR A N 1
ATOM 593 C CA . TYR A 1 71 ? 23.545 -5.688 -13.985 1.00 73.94 71 TYR A CA 1
ATOM 594 C C . TYR A 1 71 ? 23.357 -4.600 -12.923 1.00 73.94 71 TYR A C 1
ATOM 596 O O . TYR A 1 71 ? 22.664 -3.605 -13.144 1.00 73.94 71 TYR A O 1
ATOM 604 N N . TRP A 1 72 ? 24.005 -4.767 -11.769 1.00 67.62 72 TRP A N 1
ATOM 605 C CA . TRP A 1 72 ? 24.093 -3.755 -10.714 1.00 67.62 72 TRP A CA 1
ATOM 606 C C . TRP A 1 72 ? 25.483 -3.744 -10.091 1.00 67.62 72 TRP A C 1
ATOM 608 O O . TRP A 1 72 ? 25.945 -4.788 -9.638 1.00 67.62 72 TRP A O 1
ATOM 618 N N . LYS A 1 73 ? 26.140 -2.572 -10.047 1.00 66.44 73 LYS A N 1
ATOM 619 C CA . LYS A 1 73 ? 27.497 -2.395 -9.484 1.00 66.44 73 LYS A CA 1
ATOM 620 C C . LYS A 1 73 ? 28.421 -3.580 -9.835 1.00 66.44 73 LYS A C 1
ATOM 622 O O . LYS A 1 73 ? 28.984 -4.214 -8.946 1.00 66.44 73 LYS A O 1
ATOM 627 N N . PHE A 1 74 ? 28.506 -3.905 -11.128 1.00 64.69 74 PHE A N 1
ATOM 628 C CA . PHE A 1 74 ? 29.366 -4.954 -11.705 1.00 64.69 74 PHE A CA 1
ATOM 629 C C . PHE A 1 74 ? 28.937 -6.422 -11.516 1.00 64.69 74 PHE A C 1
ATOM 631 O O . PHE A 1 74 ? 29.669 -7.311 -11.932 1.00 64.69 74 PHE A O 1
ATOM 638 N N . HIS A 1 75 ? 27.747 -6.702 -10.977 1.00 67.75 75 HIS A N 1
ATOM 639 C CA . HIS A 1 75 ? 27.240 -8.072 -10.817 1.00 67.75 75 HIS A CA 1
ATOM 640 C C . HIS A 1 75 ? 25.989 -8.301 -11.669 1.00 67.75 75 HIS A C 1
ATOM 642 O O . HIS A 1 75 ? 25.088 -7.457 -11.673 1.00 67.75 75 HIS A O 1
ATOM 648 N N . PHE A 1 76 ? 25.915 -9.438 -12.371 1.00 71.50 76 PHE A N 1
ATOM 649 C CA . PHE A 1 76 ? 24.685 -9.864 -13.044 1.00 71.50 76 PHE A CA 1
ATOM 650 C C . PHE A 1 76 ? 23.612 -10.136 -11.991 1.00 71.50 76 PHE A C 1
ATOM 652 O O . PHE A 1 76 ? 23.824 -10.904 -11.051 1.00 71.50 76 PHE A O 1
ATOM 659 N N . GLN A 1 77 ? 22.466 -9.478 -12.121 1.00 71.19 77 GLN A N 1
ATOM 660 C CA . GLN A 1 77 ? 21.353 -9.625 -11.196 1.00 71.19 77 GLN A CA 1
ATOM 661 C C . GLN A 1 77 ? 20.033 -9.573 -11.953 1.00 71.19 77 GLN A C 1
ATOM 663 O O . GLN A 1 77 ? 19.803 -8.701 -12.787 1.00 71.19 77 GLN A O 1
ATOM 668 N N . ASN A 1 78 ? 19.134 -10.490 -11.604 1.00 88.44 78 ASN A N 1
ATOM 669 C CA . ASN A 1 78 ? 17.781 -10.503 -12.136 1.00 88.44 78 ASN A CA 1
ATOM 670 C C . ASN A 1 78 ? 16.994 -9.292 -11.590 1.00 88.44 78 ASN A C 1
ATOM 672 O O . ASN A 1 78 ? 16.743 -9.214 -10.384 1.00 88.44 78 ASN A O 1
ATOM 676 N N . GLN A 1 79 ? 16.619 -8.356 -12.473 1.00 93.44 79 GLN A N 1
ATOM 677 C CA . GLN A 1 79 ? 15.853 -7.156 -12.121 1.00 93.44 79 GLN A CA 1
ATOM 678 C C . GLN A 1 79 ? 14.554 -7.505 -11.387 1.00 93.44 79 GLN A C 1
ATOM 680 O O . GLN A 1 79 ? 14.291 -6.896 -10.354 1.00 93.44 79 GLN A O 1
ATOM 685 N N . VAL A 1 80 ? 13.821 -8.531 -11.838 1.00 94.94 80 VAL A N 1
ATOM 686 C CA . VAL A 1 80 ? 12.556 -8.975 -11.222 1.00 94.94 80 VAL A CA 1
ATOM 687 C C . VAL A 1 80 ? 12.761 -9.315 -9.748 1.00 94.94 80 VAL A C 1
ATOM 689 O O . VAL A 1 80 ? 12.049 -8.823 -8.878 1.00 94.94 80 VAL A O 1
ATOM 692 N N . ARG A 1 81 ? 13.810 -10.082 -9.423 1.00 93.81 81 ARG A N 1
ATOM 693 C CA . ARG A 1 81 ? 14.136 -10.423 -8.028 1.00 93.81 81 ARG A CA 1
ATOM 694 C C . ARG A 1 81 ? 14.429 -9.178 -7.188 1.00 93.81 81 ARG A C 1
ATOM 696 O O . ARG A 1 81 ? 14.124 -9.154 -5.997 1.00 93.81 81 ARG A O 1
ATOM 703 N N . ARG A 1 82 ? 15.055 -8.158 -7.781 1.00 92.62 82 ARG A N 1
ATOM 704 C CA . ARG A 1 82 ? 15.393 -6.914 -7.081 1.00 92.62 82 ARG A CA 1
ATOM 705 C C . ARG A 1 82 ? 14.152 -6.051 -6.852 1.00 92.62 82 ARG A C 1
ATOM 707 O O . ARG A 1 82 ? 14.004 -5.533 -5.755 1.00 92.62 82 ARG A O 1
ATOM 714 N N . GLU A 1 83 ? 13.264 -5.958 -7.835 1.00 95.88 83 GLU A N 1
ATOM 715 C CA . GLU A 1 83 ? 11.964 -5.288 -7.712 1.00 95.88 83 GLU A CA 1
ATOM 716 C C . GLU A 1 83 ? 11.100 -5.931 -6.618 1.00 95.88 83 GLU A C 1
ATOM 718 O O . GLU A 1 83 ? 10.613 -5.228 -5.731 1.00 95.88 83 GLU A O 1
ATOM 723 N N . ILE A 1 84 ? 11.019 -7.270 -6.595 1.00 97.12 84 ILE A N 1
ATOM 724 C CA . ILE A 1 84 ? 10.340 -8.024 -5.527 1.00 97.12 84 ILE A CA 1
ATOM 725 C C . ILE A 1 84 ? 10.978 -7.726 -4.171 1.00 97.12 84 ILE A C 1
ATOM 727 O O . ILE A 1 84 ? 10.277 -7.420 -3.214 1.00 97.12 84 ILE A O 1
ATOM 731 N N . LYS A 1 85 ? 12.314 -7.778 -4.072 1.00 95.75 85 LYS A N 1
ATOM 732 C CA . LYS A 1 85 ? 13.014 -7.508 -2.809 1.00 95.75 85 LYS A CA 1
ATOM 733 C C . LYS A 1 85 ? 12.717 -6.102 -2.283 1.00 95.75 85 LYS A C 1
ATOM 735 O O . LYS A 1 85 ? 12.451 -5.963 -1.096 1.00 95.75 85 LYS A O 1
ATOM 740 N N . PHE A 1 86 ? 12.781 -5.084 -3.140 1.00 95.75 86 PHE A N 1
ATOM 741 C CA . PHE A 1 86 ? 12.481 -3.706 -2.747 1.00 95.75 86 PHE A CA 1
ATOM 742 C C . PHE A 1 86 ? 11.032 -3.573 -2.277 1.00 95.75 86 PHE A C 1
ATOM 744 O O . PHE A 1 86 ? 10.798 -3.021 -1.208 1.00 95.75 86 PHE A O 1
ATOM 751 N N . THR A 1 87 ? 10.087 -4.160 -3.014 1.00 96.88 87 THR A N 1
ATOM 752 C CA . THR A 1 87 ? 8.676 -4.178 -2.617 1.00 96.88 87 THR A CA 1
ATOM 753 C C . THR A 1 87 ? 8.476 -4.831 -1.254 1.00 96.88 87 THR A C 1
ATOM 755 O O . THR A 1 87 ? 7.894 -4.225 -0.359 1.00 96.88 87 THR A O 1
ATOM 758 N N . VAL A 1 88 ? 9.012 -6.038 -1.059 1.00 97.62 88 VAL A N 1
ATOM 759 C CA . VAL A 1 88 ? 8.838 -6.781 0.195 1.00 97.62 88 VAL A CA 1
ATOM 760 C C . VAL A 1 88 ? 9.451 -6.049 1.385 1.00 97.62 88 VAL A C 1
ATOM 762 O O . VAL A 1 88 ? 8.919 -6.097 2.485 1.00 97.62 88 VAL A O 1
ATOM 765 N N . GLN A 1 89 ? 10.557 -5.337 1.176 1.00 96.94 89 GLN A N 1
ATOM 766 C CA . GLN A 1 89 ? 11.156 -4.532 2.235 1.00 96.94 89 GLN A CA 1
ATOM 767 C C . GLN A 1 89 ? 10.363 -3.251 2.522 1.00 96.94 89 GLN A C 1
ATOM 769 O O . GLN A 1 89 ? 10.347 -2.820 3.669 1.00 96.94 89 GLN A O 1
ATOM 774 N N . ALA A 1 90 ? 9.727 -2.645 1.516 1.00 95.50 90 ALA A N 1
ATOM 775 C CA . ALA A 1 90 ? 9.017 -1.375 1.654 1.00 95.50 90 ALA A CA 1
ATOM 776 C C . ALA A 1 90 ? 7.597 -1.522 2.228 1.00 95.50 90 ALA A C 1
ATOM 778 O O . ALA A 1 90 ? 7.156 -0.650 2.976 1.00 95.50 90 ALA A O 1
ATOM 779 N N . LEU A 1 91 ? 6.884 -2.610 1.908 1.00 96.06 91 LEU A N 1
ATOM 780 C CA . LEU A 1 91 ? 5.480 -2.795 2.302 1.00 96.06 91 LEU A CA 1
ATOM 781 C C . LEU A 1 91 ? 5.224 -2.630 3.815 1.00 96.06 91 LEU A C 1
ATOM 783 O O . LEU A 1 91 ? 4.314 -1.869 4.154 1.00 96.06 91 LEU A O 1
ATOM 787 N N . PRO A 1 92 ? 6.031 -3.206 4.732 1.00 95.69 92 PRO A N 1
ATOM 788 C CA . PRO A 1 92 ? 5.833 -3.007 6.167 1.00 95.69 92 PRO A CA 1
ATOM 789 C C . PRO A 1 92 ? 5.920 -1.544 6.593 1.00 95.69 92 PRO A C 1
ATOM 791 O O . PRO A 1 92 ? 5.090 -1.089 7.374 1.00 95.69 92 PRO A O 1
ATOM 794 N N . TRP A 1 93 ? 6.859 -0.776 6.041 1.00 94.81 93 TRP A N 1
ATOM 795 C CA . TRP A 1 93 ? 7.022 0.639 6.379 1.00 94.81 93 TRP A CA 1
ATOM 796 C C . TRP A 1 93 ? 5.872 1.495 5.861 1.00 94.81 93 TRP A C 1
ATOM 798 O O . TRP A 1 93 ? 5.350 2.335 6.591 1.00 94.81 93 TRP A O 1
ATOM 808 N N . ILE A 1 94 ? 5.433 1.243 4.627 1.00 92.81 94 ILE A N 1
ATOM 809 C CA . ILE A 1 94 ? 4.289 1.940 4.029 1.00 92.81 94 ILE A CA 1
ATOM 810 C C . ILE A 1 94 ? 3.012 1.630 4.821 1.00 92.81 94 ILE A C 1
ATOM 812 O O . ILE A 1 94 ? 2.223 2.533 5.100 1.00 92.81 94 ILE A O 1
ATOM 816 N N . SER A 1 95 ? 2.846 0.375 5.255 1.00 95.69 95 SER A N 1
ATOM 817 C CA . SER A 1 95 ? 1.657 -0.069 5.985 1.00 95.69 95 SER A CA 1
ATOM 818 C C . SER A 1 95 ? 1.446 0.651 7.317 1.00 95.69 95 SER A C 1
ATOM 820 O O . SER A 1 95 ? 0.305 0.768 7.741 1.00 95.69 95 SER A O 1
ATOM 822 N N . ILE A 1 96 ? 2.493 1.182 7.962 1.00 96.00 96 ILE A N 1
ATOM 823 C CA . ILE A 1 96 ? 2.364 1.884 9.252 1.00 96.00 96 ILE A CA 1
ATOM 824 C C . ILE A 1 96 ? 1.439 3.099 9.120 1.00 96.00 96 ILE A C 1
ATOM 826 O O . ILE A 1 96 ? 0.565 3.303 9.960 1.00 96.00 96 ILE A O 1
ATOM 830 N N . LEU A 1 97 ? 1.600 3.889 8.054 1.00 92.81 97 LEU A N 1
ATOM 831 C CA . LEU A 1 97 ? 0.757 5.064 7.818 1.00 92.81 97 LEU A CA 1
ATOM 832 C C . LEU A 1 97 ? -0.681 4.660 7.475 1.00 92.81 97 LEU A C 1
ATOM 834 O O . LEU A 1 97 ? -1.624 5.285 7.953 1.00 92.81 97 LEU A O 1
ATOM 838 N N . THR A 1 98 ? -0.855 3.590 6.698 1.00 94.44 98 THR A N 1
ATOM 839 C CA . THR A 1 98 ? -2.180 3.040 6.383 1.00 94.44 98 THR A CA 1
ATOM 840 C C . THR A 1 98 ? -2.881 2.514 7.633 1.00 94.44 98 THR A C 1
ATOM 842 O O . THR A 1 98 ? -4.043 2.831 7.864 1.00 94.44 98 THR A O 1
ATOM 845 N N . VAL A 1 99 ? -2.170 1.781 8.489 1.00 97.25 99 VAL A N 1
ATOM 846 C CA . VAL A 1 99 ? -2.712 1.258 9.746 1.00 97.25 99 VAL A CA 1
ATOM 847 C C . VAL A 1 99 ? -3.046 2.379 10.717 1.00 97.25 99 VAL A C 1
ATOM 849 O O . VAL A 1 99 ? -4.048 2.273 11.411 1.00 97.25 99 VAL A O 1
ATOM 852 N N . ALA A 1 100 ? -2.284 3.475 10.747 1.00 96.12 100 ALA A N 1
ATOM 853 C CA . ALA A 1 100 ? -2.658 4.639 11.546 1.00 96.12 100 ALA A CA 1
ATOM 854 C C . ALA A 1 100 ? -4.033 5.196 11.127 1.00 96.12 100 ALA A C 1
ATOM 856 O O . ALA A 1 100 ? -4.845 5.525 11.988 1.00 96.12 100 ALA A O 1
ATOM 857 N N . LEU A 1 101 ? -4.328 5.243 9.822 1.00 94.81 101 LEU A N 1
ATOM 858 C CA . LEU A 1 101 ? -5.643 5.650 9.315 1.00 94.81 101 LEU A CA 1
ATOM 859 C C . LEU A 1 101 ? -6.734 4.618 9.633 1.00 94.81 101 LEU A C 1
ATOM 861 O O . LEU A 1 101 ? -7.804 5.006 10.092 1.00 94.81 101 LEU A O 1
ATOM 865 N N . PHE A 1 102 ? -6.459 3.321 9.468 1.00 96.50 102 PHE A N 1
ATOM 866 C CA . PHE A 1 102 ? -7.395 2.255 9.855 1.00 96.50 102 PHE A CA 1
ATOM 867 C C . PHE A 1 102 ? -7.685 2.244 11.354 1.00 96.50 102 PHE A C 1
ATOM 869 O O . PHE A 1 102 ? -8.806 1.972 11.766 1.00 96.50 102 PHE A O 1
ATOM 876 N N . LEU A 1 103 ? -6.697 2.569 12.184 1.00 96.75 103 LEU A N 1
ATOM 877 C CA . LEU A 1 103 ? -6.890 2.679 13.620 1.00 96.75 103 LEU A CA 1
ATOM 878 C C . LEU A 1 103 ? -7.816 3.853 13.945 1.00 96.75 103 LEU A C 1
ATOM 880 O O . LEU A 1 103 ? -8.737 3.701 14.734 1.00 96.75 103 LEU A O 1
ATOM 884 N N . LEU A 1 104 ? -7.627 5.011 13.307 1.00 95.44 104 LEU A N 1
ATOM 885 C CA . LEU A 1 104 ? -8.558 6.134 13.453 1.00 95.44 104 LEU A CA 1
ATOM 886 C C . LEU A 1 104 ? -9.973 5.764 12.987 1.00 95.44 104 LEU A C 1
ATOM 888 O O . LEU A 1 104 ? -10.947 6.136 13.639 1.00 95.44 104 LEU A O 1
ATOM 892 N N . GLU A 1 105 ? -10.081 5.008 11.897 1.00 94.94 105 GLU A N 1
ATOM 893 C CA . GLU A 1 105 ? -11.346 4.510 11.360 1.00 94.94 105 GLU A CA 1
ATOM 894 C C . GLU A 1 105 ? -12.096 3.631 12.364 1.00 94.94 105 GLU A C 1
ATOM 896 O O . GLU A 1 105 ? -13.209 3.982 12.745 1.00 94.94 105 GLU A O 1
ATOM 901 N N . ILE A 1 106 ? -11.484 2.553 12.870 1.00 94.94 106 ILE A N 1
ATOM 902 C CA . ILE A 1 106 ? -12.155 1.643 13.820 1.00 94.94 106 ILE A CA 1
ATOM 903 C C . ILE A 1 106 ? -12.442 2.293 15.180 1.00 94.94 106 ILE A C 1
ATOM 905 O O . ILE A 1 106 ? -13.224 1.775 15.971 1.00 94.94 106 ILE A O 1
ATOM 909 N N . ARG A 1 107 ? -11.810 3.438 15.466 1.00 94.44 107 ARG A N 1
ATOM 910 C CA . ARG A 1 107 ? -12.077 4.263 16.652 1.00 94.44 107 ARG A CA 1
ATOM 911 C C . ARG A 1 107 ? -13.157 5.325 16.406 1.00 94.44 107 ARG A C 1
ATOM 913 O O . ARG A 1 107 ? -13.411 6.134 17.294 1.00 94.44 107 ARG A O 1
ATOM 920 N N . GLY A 1 108 ? -13.793 5.317 15.233 1.00 92.75 108 GLY A N 1
ATOM 921 C CA . GLY A 1 108 ? -14.934 6.168 14.892 1.00 92.75 108 GLY A CA 1
ATOM 922 C C . GLY A 1 108 ? -14.570 7.565 14.379 1.00 92.75 108 GLY A C 1
ATOM 923 O O . GLY A 1 108 ? -15.442 8.426 14.293 1.00 92.75 108 GLY A O 1
ATOM 924 N N . TYR A 1 109 ? -13.304 7.828 14.034 1.00 93.62 109 TYR A N 1
ATOM 925 C CA . TYR A 1 109 ? -12.871 9.154 13.570 1.00 93.62 109 TYR A CA 1
ATOM 926 C C . TYR A 1 109 ? -12.960 9.351 12.051 1.00 93.62 109 TYR A C 1
ATOM 928 O O . TYR A 1 109 ? -12.801 10.477 11.582 1.00 93.62 109 TYR A O 1
ATOM 936 N N . SER A 1 110 ? -13.198 8.291 11.275 1.00 87.44 110 SER A N 1
ATOM 937 C CA . SER A 1 110 ? -13.182 8.345 9.805 1.00 87.44 110 SER A CA 1
ATOM 938 C C . SER A 1 110 ? -14.404 9.021 9.184 1.00 87.44 110 SER A C 1
ATOM 940 O O . SER A 1 110 ? -14.311 9.449 8.036 1.00 87.44 110 SER A O 1
ATOM 942 N N . LYS A 1 111 ? -15.520 9.146 9.925 1.00 85.19 111 LYS A N 1
ATOM 943 C CA . LYS A 1 111 ? -16.807 9.674 9.426 1.00 85.19 111 LYS A CA 1
ATOM 944 C C . LYS A 1 111 ? -17.234 9.035 8.093 1.00 85.19 111 LYS A C 1
ATOM 946 O O . LYS A 1 111 ? -17.733 9.723 7.207 1.00 85.19 111 LYS A O 1
ATOM 951 N N . LEU A 1 112 ? -16.961 7.741 7.931 1.00 86.50 112 LEU A N 1
ATOM 952 C CA . LEU A 1 112 ? -17.455 6.980 6.789 1.00 86.50 112 LEU A CA 1
ATOM 953 C C . LEU A 1 112 ? -18.964 6.785 6.930 1.00 86.50 112 LEU A C 1
ATOM 955 O O . LEU A 1 112 ? -19.467 6.686 8.047 1.00 86.50 112 LEU A O 1
ATOM 959 N N . HIS A 1 113 ? -19.640 6.754 5.788 1.00 87.44 113 HIS A N 1
ATOM 960 C CA . HIS A 1 113 ? -21.070 6.508 5.692 1.00 87.44 113 HIS A CA 1
ATOM 961 C C . HIS A 1 113 ? -21.297 5.115 5.117 1.00 87.44 113 HIS A C 1
ATOM 963 O O . HIS A 1 113 ? -20.740 4.810 4.057 1.00 87.44 113 HIS A O 1
ATOM 969 N N . ASP A 1 114 ? -22.109 4.300 5.789 1.00 85.81 114 ASP A N 1
ATOM 970 C CA . ASP A 1 114 ? -22.411 2.935 5.340 1.00 85.81 114 ASP A CA 1
ATOM 971 C C . ASP A 1 114 ? -23.591 2.896 4.359 1.00 85.81 114 ASP A C 1
ATOM 973 O O . ASP A 1 114 ? -23.693 1.984 3.535 1.00 85.81 114 ASP A O 1
ATOM 977 N N . ASP A 1 115 ? -24.458 3.913 4.400 1.00 87.31 115 ASP A N 1
ATOM 978 C CA . ASP A 1 115 ? -25.629 4.028 3.535 1.00 87.31 115 ASP A CA 1
ATOM 979 C C . ASP A 1 115 ? -25.803 5.433 2.933 1.00 87.31 115 ASP A C 1
ATOM 981 O O . ASP A 1 115 ? -25.381 6.452 3.486 1.00 87.31 115 ASP A O 1
ATOM 985 N N . LEU A 1 116 ? -26.486 5.499 1.785 1.00 85.25 116 LEU A N 1
ATOM 986 C CA . LEU A 1 116 ? -26.822 6.762 1.122 1.00 85.25 116 LEU A CA 1
ATOM 987 C C . LEU A 1 116 ? -27.713 7.673 1.978 1.00 85.25 116 LEU A C 1
ATOM 989 O O . LEU A 1 116 ? -27.643 8.894 1.835 1.00 85.25 116 LEU A O 1
ATOM 993 N N . GLY A 1 117 ? -28.554 7.098 2.838 1.00 88.69 117 GLY A N 1
ATOM 994 C CA . GLY A 1 117 ? -29.443 7.822 3.739 1.00 88.69 117 GLY A CA 1
ATOM 995 C C . GLY A 1 117 ? -28.723 8.555 4.870 1.00 88.69 117 GLY A C 1
ATOM 996 O O . GLY A 1 117 ? -29.327 9.417 5.505 1.00 88.69 117 GLY A O 1
ATOM 997 N N . GLU A 1 118 ? -27.445 8.257 5.113 1.00 88.38 118 GLU A N 1
ATOM 998 C CA . GLU A 1 118 ? -26.652 8.940 6.136 1.00 88.38 118 GLU A CA 1
ATOM 999 C C . GLU A 1 118 ? -26.096 10.286 5.677 1.00 88.38 118 GLU A C 1
ATOM 1001 O O . GLU A 1 118 ? -25.723 11.094 6.524 1.00 88.38 118 GLU A O 1
ATOM 1006 N N . PHE A 1 119 ? -26.056 10.540 4.365 1.00 88.00 119 PHE A N 1
ATOM 1007 C CA . PHE A 1 119 ? -25.655 11.830 3.810 1.00 88.00 119 PHE A CA 1
ATOM 1008 C C . PHE A 1 119 ? -26.784 12.852 4.011 1.00 88.00 119 PHE A C 1
ATOM 1010 O O . PHE A 1 119 ? -27.833 12.713 3.369 1.00 88.00 119 PHE A O 1
ATOM 1017 N N . PRO A 1 120 ? -26.600 13.914 4.825 1.00 87.44 120 PRO A N 1
ATOM 1018 C CA . PRO A 1 120 ? -27.621 14.945 5.021 1.00 87.44 120 PRO A CA 1
ATOM 1019 C C . PRO A 1 120 ? -28.170 15.553 3.723 1.00 87.44 120 PRO A C 1
ATOM 1021 O O . PRO A 1 120 ? -29.343 15.928 3.676 1.00 87.44 120 PRO A O 1
ATOM 1024 N N . TYR A 1 121 ? -27.348 15.637 2.668 1.00 90.62 121 TYR A N 1
ATOM 1025 C CA . TYR A 1 121 ? -27.767 16.130 1.347 1.00 90.62 121 TYR A CA 1
ATOM 1026 C C . TYR A 1 121 ? -27.797 15.041 0.258 1.00 90.62 121 TYR A C 1
ATOM 1028 O O . TYR A 1 121 ? -27.808 15.349 -0.940 1.00 90.62 121 TYR A O 1
ATOM 1036 N N . GLY A 1 122 ? -27.822 13.765 0.654 1.00 91.31 122 GLY A N 1
ATOM 1037 C CA . GLY A 1 122 ? -27.953 12.613 -0.236 1.00 91.31 122 GLY A CA 1
ATOM 1038 C C . GLY A 1 122 ? -26.887 12.560 -1.337 1.00 91.31 122 GLY A C 1
ATOM 1039 O O . GLY A 1 122 ? -25.701 12.801 -1.113 1.00 91.31 122 GLY A O 1
ATOM 1040 N N . LEU A 1 123 ? -27.320 12.268 -2.569 1.00 92.75 123 LEU A N 1
ATOM 1041 C CA . LEU A 1 123 ? -26.427 12.057 -3.716 1.00 92.75 123 LEU A CA 1
ATOM 1042 C C . LEU A 1 123 ? -25.524 13.263 -4.028 1.00 92.75 123 LEU A C 1
ATOM 1044 O O . LEU A 1 123 ? -24.407 13.076 -4.504 1.00 92.75 123 LEU A O 1
ATOM 1048 N N . PHE A 1 124 ? -25.981 14.491 -3.766 1.00 93.38 124 PHE A N 1
ATOM 1049 C CA . PHE A 1 124 ? -25.168 15.684 -4.011 1.00 93.38 124 PHE A CA 1
ATOM 1050 C C . PHE A 1 124 ? -23.916 15.694 -3.129 1.00 93.38 124 PHE A C 1
ATOM 1052 O O . PHE A 1 124 ? -22.809 15.903 -3.626 1.00 93.38 124 PHE A O 1
ATOM 1059 N N . GLU A 1 125 ? -24.078 15.411 -1.838 1.00 93.06 125 GLU A N 1
ATOM 1060 C CA . GLU A 1 125 ? -22.960 15.328 -0.900 1.00 93.06 125 GLU A CA 1
ATOM 1061 C C . GLU A 1 125 ? -22.043 14.151 -1.210 1.00 93.06 125 GLU A C 1
ATOM 1063 O O . GLU A 1 125 ? -20.828 14.318 -1.161 1.00 93.06 125 GLU A O 1
ATOM 1068 N N . LEU A 1 126 ? -22.590 13.003 -1.627 1.00 92.69 126 LEU A N 1
ATOM 1069 C CA . LEU A 1 126 ? -21.776 11.884 -2.100 1.00 92.69 126 LEU A CA 1
ATOM 1070 C C . LEU A 1 126 ? -20.891 12.296 -3.286 1.00 92.69 126 LEU A C 1
ATOM 1072 O O . LEU A 1 126 ? -19.689 12.040 -3.276 1.00 92.69 126 LEU A O 1
ATOM 1076 N N . VAL A 1 127 ? -21.458 12.960 -4.299 1.00 94.94 127 VAL A N 1
ATOM 1077 C CA . VAL A 1 127 ? -20.693 13.423 -5.469 1.00 94.94 127 VAL A CA 1
ATOM 1078 C C . VAL A 1 127 ? -19.608 14.416 -5.052 1.00 94.94 127 VAL A C 1
ATOM 1080 O O . VAL A 1 127 ? -18.458 14.280 -5.475 1.00 94.94 127 VAL A O 1
ATOM 1083 N N . VAL A 1 128 ? -19.939 15.385 -4.192 1.00 95.19 128 VAL A N 1
ATOM 1084 C CA . VAL A 1 128 ? -18.960 16.343 -3.655 1.00 95.19 128 VAL A CA 1
ATOM 1085 C C . VAL A 1 128 ? -17.877 15.631 -2.846 1.00 95.19 128 VAL A C 1
ATOM 1087 O O . VAL A 1 128 ? -16.706 15.977 -2.990 1.00 95.19 128 VAL A O 1
ATOM 1090 N N . SER A 1 129 ? -18.230 14.625 -2.046 1.00 92.75 129 SER A N 1
ATOM 1091 C CA . SER A 1 129 ? -17.298 13.819 -1.253 1.00 92.75 129 SER A CA 1
ATOM 1092 C C . SER A 1 129 ? -16.326 13.052 -2.147 1.00 92.75 129 SER A C 1
ATOM 1094 O O . SER A 1 129 ? -15.118 13.150 -1.952 1.00 92.75 129 SER A O 1
ATOM 1096 N N . VAL A 1 130 ? -16.815 12.393 -3.204 1.00 93.62 130 VAL A N 1
ATOM 1097 C CA . VAL A 1 130 ? -15.968 11.689 -4.183 1.00 93.62 130 VAL A CA 1
ATOM 1098 C C . VAL A 1 130 ? -15.015 12.656 -4.887 1.00 93.62 130 VAL A C 1
ATOM 1100 O O . VAL A 1 130 ? -13.816 12.392 -4.956 1.00 93.62 130 VAL A O 1
ATOM 1103 N N . ILE A 1 131 ? -15.514 13.796 -5.377 1.00 97.06 131 ILE A N 1
ATOM 1104 C CA . ILE A 1 131 ? -14.669 14.809 -6.033 1.00 97.06 131 ILE A CA 1
ATOM 1105 C C . ILE A 1 131 ? -13.628 15.360 -5.053 1.00 97.06 131 ILE A C 1
ATOM 1107 O O . ILE A 1 131 ? -12.456 15.487 -5.406 1.00 97.06 131 ILE A O 1
ATOM 1111 N N . SER A 1 132 ? -14.040 15.662 -3.821 1.00 95.62 132 SER A N 1
ATOM 1112 C CA . SER A 1 132 ? -13.150 16.178 -2.778 1.00 95.62 132 SER A CA 1
ATOM 1113 C C . SER A 1 132 ? -12.086 15.155 -2.398 1.00 95.62 132 SER A C 1
ATOM 1115 O O . SER A 1 132 ? -10.927 15.529 -2.249 1.00 95.62 132 SER A O 1
ATOM 1117 N N . PHE A 1 133 ? -12.452 13.875 -2.292 1.00 93.25 133 PHE A N 1
ATOM 1118 C CA . PHE A 1 133 ? -11.527 12.779 -2.036 1.00 93.25 133 PHE A CA 1
ATOM 1119 C C . PHE A 1 133 ? -10.486 12.678 -3.149 1.00 93.25 133 PHE A C 1
ATOM 1121 O O . PHE A 1 133 ? -9.300 12.766 -2.849 1.00 93.25 133 PHE A O 1
ATOM 1128 N N . LEU A 1 134 ? -10.914 12.593 -4.415 1.00 96.19 134 LEU A N 1
ATOM 1129 C CA . LEU A 1 134 ? -10.004 12.517 -5.563 1.00 96.19 134 LEU A CA 1
ATOM 1130 C C . LEU A 1 134 ? -9.069 13.728 -5.626 1.00 96.19 134 LEU A C 1
ATOM 1132 O O . LEU A 1 134 ? -7.859 13.575 -5.770 1.00 96.19 134 LEU A O 1
ATOM 1136 N N . PHE A 1 135 ? -9.612 14.938 -5.461 1.00 97.44 135 PHE A N 1
ATOM 1137 C CA . PHE A 1 135 ? -8.806 16.154 -5.446 1.00 97.44 135 PHE A CA 1
ATOM 1138 C C . PHE A 1 135 ? -7.788 16.139 -4.301 1.00 97.44 135 PHE A C 1
ATOM 1140 O O . PHE A 1 135 ? -6.608 16.418 -4.514 1.00 97.44 135 PHE A O 1
ATOM 1147 N N . PHE A 1 136 ? -8.222 15.787 -3.089 1.00 95.56 136 PHE A N 1
ATOM 1148 C CA . PHE A 1 136 ? -7.347 15.709 -1.927 1.00 95.56 136 PHE A CA 1
ATOM 1149 C C . PHE A 1 136 ? -6.235 14.677 -2.131 1.00 95.56 136 PHE A C 1
ATOM 1151 O O . PHE A 1 136 ? -5.065 15.010 -1.941 1.00 95.56 136 PHE A O 1
ATOM 1158 N N . THR A 1 137 ? -6.568 13.455 -2.553 1.00 94.12 137 THR A N 1
ATOM 1159 C CA . THR A 1 137 ? -5.583 12.384 -2.747 1.00 94.12 137 THR A CA 1
ATOM 1160 C C . THR A 1 137 ? -4.595 12.715 -3.854 1.00 94.12 137 THR A C 1
ATOM 1162 O O . THR A 1 137 ? -3.390 12.541 -3.659 1.00 94.12 137 THR A O 1
ATOM 1165 N N . ASP A 1 138 ? -5.064 13.261 -4.976 1.00 96.50 138 ASP A N 1
ATOM 1166 C CA . ASP A 1 138 ? -4.206 13.601 -6.111 1.00 96.50 138 ASP A CA 1
ATOM 1167 C C . ASP A 1 138 ? -3.256 14.747 -5.763 1.00 96.50 138 ASP A C 1
ATOM 1169 O O . ASP A 1 138 ? -2.055 14.676 -6.048 1.00 96.50 138 ASP A O 1
ATOM 1173 N N . MET A 1 139 ? -3.755 15.786 -5.083 1.00 97.62 139 MET A N 1
ATOM 1174 C CA . MET A 1 139 ? -2.907 16.878 -4.605 1.00 97.62 139 MET A CA 1
ATOM 1175 C C . MET A 1 139 ? -1.902 16.384 -3.565 1.00 97.62 139 MET A C 1
ATOM 1177 O O . MET A 1 139 ? -0.726 16.752 -3.624 1.00 97.62 139 MET A O 1
ATOM 1181 N N . PHE A 1 140 ? -2.323 15.530 -2.633 1.00 95.81 140 PHE A N 1
ATOM 1182 C CA . PHE A 1 140 ? -1.446 15.000 -1.594 1.00 95.81 140 PHE A CA 1
ATOM 1183 C C . PHE A 1 140 ? -0.300 14.172 -2.188 1.00 95.81 140 PHE A C 1
ATOM 1185 O O . PHE A 1 140 ? 0.870 14.425 -1.884 1.00 95.81 140 PHE A O 1
ATOM 1192 N N . ILE A 1 141 ? -0.609 13.251 -3.107 1.00 94.50 141 ILE A N 1
ATOM 1193 C CA . ILE A 1 141 ? 0.402 12.455 -3.814 1.00 94.50 141 ILE A CA 1
ATOM 1194 C C . ILE A 1 141 ? 1.311 13.358 -4.652 1.00 94.50 141 ILE A C 1
ATOM 1196 O O . ILE A 1 141 ? 2.530 13.179 -4.619 1.00 94.50 141 ILE A O 1
ATOM 1200 N N . TYR A 1 142 ? 0.765 14.357 -5.355 1.00 97.25 142 TYR A N 1
ATOM 1201 C CA . TYR A 1 142 ? 1.563 15.315 -6.123 1.00 97.25 142 TYR A CA 1
ATOM 1202 C C . TYR A 1 142 ? 2.597 16.029 -5.245 1.00 97.25 142 TYR A C 1
ATOM 1204 O O . TYR A 1 142 ? 3.782 16.063 -5.590 1.00 97.25 142 TYR A O 1
ATOM 1212 N N . TRP A 1 143 ? 2.182 16.574 -4.100 1.00 97.94 143 TRP A N 1
ATOM 1213 C CA . TRP A 1 143 ? 3.085 17.314 -3.218 1.00 97.94 143 TRP A CA 1
ATOM 1214 C C . TRP A 1 143 ? 4.122 16.414 -2.551 1.00 97.94 143 TRP A C 1
ATOM 1216 O O . TRP A 1 143 ? 5.295 16.794 -2.501 1.00 97.94 143 TRP A O 1
ATOM 1226 N N . ILE A 1 144 ? 3.740 15.208 -2.115 1.00 95.94 144 ILE A N 1
ATOM 1227 C CA . ILE A 1 144 ? 4.693 14.216 -1.595 1.00 95.94 144 ILE A CA 1
ATOM 1228 C C . ILE A 1 144 ? 5.711 13.851 -2.672 1.00 95.94 144 ILE A C 1
ATOM 1230 O O . ILE A 1 144 ? 6.915 13.905 -2.427 1.00 95.94 144 ILE A O 1
ATOM 1234 N N . HIS A 1 145 ? 5.255 13.533 -3.882 1.00 96.69 145 HIS A N 1
ATOM 1235 C CA . HIS A 1 145 ? 6.129 13.158 -4.987 1.00 96.69 145 HIS A CA 1
ATOM 1236 C C . HIS A 1 145 ? 7.069 14.309 -5.374 1.00 96.69 145 HIS A C 1
ATOM 1238 O O . HIS A 1 145 ? 8.279 14.110 -5.499 1.00 96.69 145 HIS A O 1
ATOM 1244 N N . ARG A 1 146 ? 6.559 15.542 -5.472 1.00 97.38 146 ARG A N 1
ATOM 1245 C CA . ARG A 1 146 ? 7.379 16.740 -5.702 1.00 97.38 146 ARG A CA 1
ATOM 1246 C C . ARG A 1 146 ? 8.414 16.940 -4.592 1.00 97.38 146 ARG A C 1
ATOM 1248 O O . ARG A 1 146 ? 9.568 17.249 -4.887 1.00 97.38 146 ARG A O 1
ATOM 1255 N N . GLY A 1 147 ? 8.027 16.729 -3.335 1.00 97.69 147 GLY A N 1
ATOM 1256 C CA . GLY A 1 147 ? 8.929 16.751 -2.184 1.00 97.69 147 GLY A CA 1
ATOM 1257 C C . GLY A 1 147 ? 10.014 15.674 -2.264 1.00 97.69 147 GLY A C 1
ATOM 1258 O O . GLY A 1 147 ? 11.182 15.959 -2.011 1.00 97.69 147 GLY A O 1
ATOM 1259 N N . LEU A 1 148 ? 9.668 14.463 -2.703 1.00 97.12 148 LEU A N 1
ATOM 1260 C CA . LEU A 1 148 ? 10.607 13.356 -2.911 1.00 97.12 148 LEU A CA 1
ATOM 1261 C C . LEU A 1 148 ? 11.639 13.641 -4.016 1.00 97.12 148 LEU A C 1
ATOM 1263 O O . LEU A 1 148 ? 12.752 13.117 -3.960 1.00 97.12 148 LEU A O 1
ATOM 1267 N N . HIS A 1 149 ? 11.323 14.512 -4.975 1.00 97.56 149 HIS A N 1
ATOM 1268 C CA . HIS A 1 149 ? 12.281 15.021 -5.968 1.00 97.56 149 HIS A CA 1
ATOM 1269 C C . HIS A 1 149 ? 13.178 16.148 -5.457 1.00 97.56 149 HIS A C 1
ATOM 1271 O O . HIS A 1 149 ? 14.125 16.546 -6.137 1.00 97.56 149 HIS A O 1
ATOM 1277 N N . HIS A 1 150 ? 12.944 16.659 -4.249 1.00 98.00 150 HIS A N 1
ATOM 1278 C CA . HIS A 1 150 ? 13.808 17.678 -3.677 1.00 98.00 150 HIS A CA 1
ATOM 1279 C C . HIS A 1 150 ? 15.229 17.135 -3.456 1.00 98.00 150 HIS A C 1
ATOM 1281 O O . HIS A 1 150 ? 15.431 16.028 -2.946 1.00 98.00 150 HIS A O 1
ATOM 1287 N N . ARG A 1 151 ? 16.242 17.951 -3.786 1.00 96.75 151 ARG A N 1
ATOM 1288 C CA . ARG A 1 151 ? 17.672 17.575 -3.792 1.00 96.75 151 ARG A CA 1
ATOM 1289 C C . ARG A 1 151 ? 18.166 16.891 -2.511 1.00 96.75 151 ARG A C 1
ATOM 1291 O O . ARG A 1 151 ? 19.059 16.051 -2.581 1.00 96.75 151 ARG A O 1
ATOM 1298 N N . LEU A 1 152 ? 17.590 17.249 -1.359 1.00 97.44 152 LEU A N 1
ATOM 1299 C CA . LEU A 1 152 ? 17.985 16.726 -0.046 1.00 97.44 152 LEU A CA 1
ATOM 1300 C C . LEU A 1 152 ? 17.565 15.266 0.170 1.00 97.44 152 LEU A C 1
ATOM 1302 O O . LEU A 1 152 ? 18.268 14.532 0.858 1.00 97.44 152 LEU A O 1
ATOM 1306 N N . VAL A 1 153 ? 16.445 14.839 -0.417 1.00 97.19 153 VAL A N 1
ATOM 1307 C CA . VAL A 1 153 ? 15.866 13.507 -0.171 1.00 97.19 153 VAL A CA 1
ATOM 1308 C C . VAL A 1 153 ? 15.904 12.606 -1.400 1.00 97.19 153 VAL A C 1
ATOM 1310 O O . VAL A 1 153 ? 16.023 11.391 -1.243 1.00 97.19 153 VAL A O 1
ATOM 1313 N N . TYR A 1 154 ? 15.913 13.177 -2.611 1.00 96.69 154 TYR A N 1
ATOM 1314 C CA . TYR A 1 154 ? 15.848 12.438 -3.873 1.00 96.69 154 TYR A CA 1
ATOM 1315 C C . TYR A 1 154 ? 16.852 11.293 -3.940 1.00 96.69 154 TYR A C 1
ATOM 1317 O O . TYR A 1 154 ? 16.470 10.145 -4.140 1.00 96.69 154 TYR A O 1
ATOM 1325 N N . LYS A 1 155 ? 18.144 11.571 -3.720 1.00 95.62 155 LYS A N 1
ATOM 1326 C CA . LYS A 1 155 ? 19.205 10.562 -3.872 1.00 95.62 155 LYS A CA 1
ATOM 1327 C C . LYS A 1 155 ? 18.991 9.342 -2.969 1.00 95.62 155 LYS A C 1
ATOM 1329 O O . LYS A 1 155 ? 19.375 8.244 -3.367 1.00 95.62 155 LYS A O 1
ATOM 1334 N N . ARG A 1 156 ? 18.430 9.548 -1.773 1.00 94.31 156 ARG A N 1
ATOM 1335 C CA . ARG A 1 156 ? 18.225 8.500 -0.770 1.00 94.31 156 ARG A CA 1
ATOM 1336 C C . ARG A 1 156 ? 16.884 7.806 -0.970 1.00 94.31 156 ARG A C 1
ATOM 1338 O O . ARG A 1 156 ? 16.876 6.603 -1.168 1.00 94.31 156 ARG A O 1
ATOM 1345 N N . LEU A 1 157 ? 15.785 8.554 -0.955 1.00 94.25 157 LEU A N 1
ATOM 1346 C CA . LEU A 1 157 ? 14.439 7.986 -0.871 1.00 94.25 157 LEU A CA 1
ATOM 1347 C C . LEU A 1 157 ? 13.831 7.690 -2.243 1.00 94.25 157 LEU A C 1
ATOM 1349 O O . LEU A 1 157 ? 13.196 6.658 -2.430 1.00 94.25 157 LEU A O 1
ATOM 1353 N N . HIS A 1 158 ? 14.042 8.569 -3.224 1.00 95.88 158 HIS A N 1
ATOM 1354 C CA . HIS A 1 158 ? 13.266 8.520 -4.463 1.00 95.88 158 HIS A CA 1
ATOM 1355 C C . HIS A 1 158 ? 14.030 7.973 -5.670 1.00 95.88 158 HIS A C 1
ATOM 1357 O O . HIS A 1 158 ? 13.475 7.253 -6.495 1.00 95.88 158 HIS A O 1
ATOM 1363 N N . LYS A 1 159 ? 15.338 8.225 -5.752 1.00 94.69 159 LYS A N 1
ATOM 1364 C CA . LYS A 1 159 ? 16.214 7.683 -6.794 1.00 94.69 159 LYS A CA 1
ATOM 1365 C C . LYS A 1 159 ? 16.125 6.156 -6.908 1.00 94.69 159 LYS A C 1
ATOM 1367 O O . LYS A 1 159 ? 16.121 5.698 -8.046 1.00 94.69 159 LYS A O 1
ATOM 1372 N N . PRO A 1 160 ? 16.057 5.362 -5.817 1.00 92.12 160 PRO A N 1
ATOM 1373 C CA . PRO A 1 160 ? 15.912 3.913 -5.933 1.00 92.12 160 PRO A CA 1
ATOM 1374 C C . PRO A 1 160 ? 14.642 3.479 -6.663 1.00 92.12 160 PRO A C 1
ATOM 1376 O O . PRO A 1 160 ? 14.691 2.481 -7.361 1.00 92.12 160 PRO A O 1
ATOM 1379 N N . HIS A 1 161 ? 13.550 4.240 -6.565 1.00 94.06 161 HIS A N 1
ATOM 1380 C CA . HIS A 1 161 ? 12.342 3.996 -7.353 1.00 94.06 161 HIS A CA 1
ATOM 1381 C C . HIS A 1 161 ? 12.547 4.365 -8.836 1.00 94.06 161 HIS A C 1
ATOM 1383 O O . HIS A 1 161 ? 12.152 3.628 -9.730 1.00 94.06 161 HIS A O 1
ATOM 1389 N N . HIS A 1 162 ? 13.269 5.450 -9.126 1.00 94.69 162 HIS A N 1
ATOM 1390 C CA . HIS A 1 162 ? 13.551 5.887 -10.505 1.00 94.69 162 HIS A CA 1
ATOM 1391 C C . HIS A 1 162 ? 14.578 5.040 -11.269 1.00 94.69 162 HIS A C 1
ATOM 1393 O O . HIS A 1 162 ? 14.825 5.289 -12.451 1.00 94.69 162 HIS A O 1
ATOM 1399 N N . VAL A 1 163 ? 15.215 4.046 -10.641 1.00 92.56 163 VAL A N 1
ATOM 1400 C CA . VAL A 1 163 ? 16.142 3.163 -11.374 1.00 92.56 163 VAL A CA 1
ATOM 1401 C C . VAL A 1 163 ? 15.402 2.200 -12.306 1.00 92.56 163 VAL A C 1
ATOM 1403 O O . VAL A 1 163 ? 15.976 1.784 -13.311 1.00 92.56 163 VAL A O 1
ATOM 1406 N N . TRP A 1 164 ? 14.139 1.870 -12.022 1.00 93.06 164 TRP A N 1
ATOM 1407 C CA . TRP A 1 164 ? 13.323 0.920 -12.787 1.00 93.06 164 TRP A CA 1
ATOM 1408 C C . TRP A 1 164 ? 12.771 1.558 -14.074 1.00 93.06 164 TRP A C 1
ATOM 1410 O O . TRP A 1 164 ? 11.579 1.806 -14.199 1.00 93.06 164 TRP A O 1
ATOM 1420 N N . LYS A 1 165 ? 13.641 1.860 -15.046 1.00 93.88 165 LYS A N 1
ATOM 1421 C CA . LYS A 1 165 ? 13.233 2.525 -16.303 1.00 93.88 165 LYS A CA 1
ATOM 1422 C C . LYS A 1 165 ? 12.330 1.667 -17.185 1.00 93.88 165 LYS A C 1
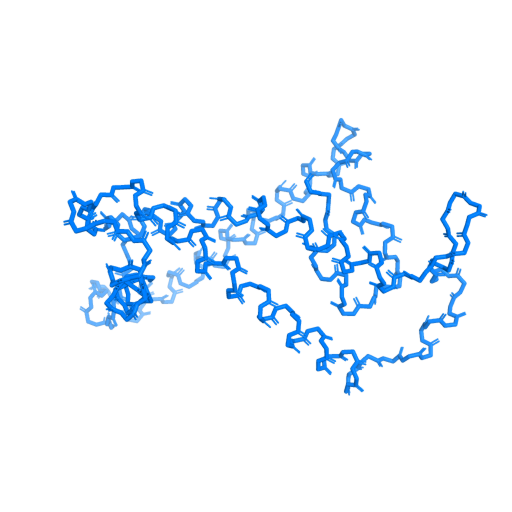ATOM 1424 O O . LYS A 1 165 ? 11.429 2.187 -17.827 1.00 93.88 165 LYS A O 1
ATOM 1429 N N . ILE A 1 166 ? 12.602 0.363 -17.218 1.00 95.94 166 ILE A N 1
ATOM 1430 C CA . ILE A 1 166 ? 11.753 -0.650 -17.850 1.00 95.94 166 ILE A CA 1
ATOM 1431 C C . ILE A 1 166 ? 11.232 -1.540 -16.719 1.00 95.94 166 ILE A C 1
ATOM 1433 O O . ILE A 1 166 ? 11.835 -2.586 -16.465 1.00 95.94 166 ILE A O 1
ATOM 1437 N N . PRO A 1 167 ? 10.230 -1.081 -15.950 1.00 95.75 167 PRO A N 1
ATOM 1438 C CA . PRO A 1 167 ? 9.744 -1.810 -14.788 1.00 95.75 167 PRO A CA 1
ATOM 1439 C C . PRO A 1 167 ? 8.982 -3.059 -15.229 1.00 95.75 167 PRO A C 1
ATOM 1441 O O . PRO A 1 167 ? 8.229 -3.017 -16.202 1.00 95.75 167 PRO A O 1
ATOM 1444 N N . THR A 1 168 ? 9.137 -4.161 -14.496 1.00 97.19 168 THR A N 1
ATOM 1445 C CA . THR A 1 168 ? 8.152 -5.251 -14.581 1.00 97.19 168 THR A CA 1
ATOM 1446 C C . THR A 1 168 ? 6.986 -4.965 -13.625 1.00 97.19 168 THR A C 1
ATOM 1448 O O . THR A 1 168 ? 7.102 -4.079 -12.773 1.00 97.19 168 THR A O 1
ATOM 1451 N N . PRO A 1 169 ? 5.861 -5.701 -13.694 1.00 97.94 169 PRO A N 1
ATOM 1452 C CA . PRO A 1 169 ? 4.760 -5.556 -12.735 1.00 97.94 169 PRO A CA 1
ATOM 1453 C C . PRO A 1 169 ? 5.185 -5.665 -11.262 1.00 97.94 169 PRO A C 1
ATOM 1455 O O . PRO A 1 169 ? 4.572 -5.058 -10.379 1.00 97.94 169 PRO A O 1
ATOM 1458 N N . PHE A 1 170 ? 6.286 -6.369 -10.985 1.00 97.81 170 PHE A N 1
ATOM 1459 C CA . PHE A 1 170 ? 6.850 -6.482 -9.643 1.00 97.81 170 PHE A CA 1
ATOM 1460 C C . PHE A 1 170 ? 7.487 -5.181 -9.123 1.00 97.81 170 PHE A C 1
ATOM 1462 O O . PHE A 1 170 ? 7.737 -5.080 -7.921 1.00 97.81 170 PHE A O 1
ATOM 1469 N N . ALA A 1 171 ? 7.714 -4.175 -9.974 1.00 96.44 171 ALA A N 1
ATOM 1470 C CA . ALA A 1 171 ? 8.247 -2.869 -9.583 1.00 96.44 171 ALA A CA 1
ATOM 1471 C C . ALA A 1 171 ? 7.203 -1.922 -8.970 1.00 96.44 171 ALA A C 1
ATOM 1473 O O . ALA A 1 171 ? 7.585 -0.858 -8.483 1.00 96.44 171 ALA A O 1
ATOM 1474 N N . SER A 1 172 ? 5.912 -2.282 -8.998 1.00 94.06 172 SER A N 1
ATOM 1475 C CA . SER A 1 172 ? 4.796 -1.410 -8.584 1.00 94.06 172 SER A CA 1
ATOM 1476 C C . SER A 1 172 ? 4.987 -0.760 -7.209 1.00 94.06 172 SER A C 1
ATOM 1478 O O . SER A 1 172 ? 4.611 0.392 -7.025 1.00 94.06 172 SER A O 1
ATOM 1480 N N . HIS A 1 173 ? 5.628 -1.470 -6.276 1.00 95.19 173 HIS A N 1
ATOM 1481 C CA . HIS A 1 173 ? 5.904 -1.001 -4.916 1.00 95.19 173 HIS A CA 1
ATOM 1482 C C . HIS A 1 173 ? 7.400 -1.035 -4.566 1.00 95.19 173 HIS A C 1
ATOM 1484 O O . HIS A 1 173 ? 7.770 -1.022 -3.393 1.00 95.19 173 HIS A O 1
ATOM 1490 N N . ALA A 1 174 ? 8.284 -1.061 -5.569 1.00 95.31 174 ALA A N 1
ATOM 1491 C CA . ALA A 1 174 ? 9.732 -1.135 -5.380 1.00 95.31 174 ALA A CA 1
ATOM 1492 C C . ALA A 1 174 ? 10.336 0.228 -4.970 1.00 95.31 174 ALA A C 1
ATOM 1494 O O . ALA A 1 174 ? 11.154 0.818 -5.687 1.00 95.31 174 ALA A O 1
ATOM 1495 N N . PHE A 1 175 ? 9.906 0.737 -3.815 1.00 93.38 175 PHE A N 1
ATOM 1496 C CA . PHE A 1 175 ? 10.351 1.983 -3.190 1.00 93.38 175 PHE A CA 1
ATOM 1497 C C . PHE A 1 175 ? 11.539 1.760 -2.245 1.00 93.38 175 PHE A C 1
ATOM 1499 O O . PHE A 1 175 ? 11.892 0.626 -1.924 1.00 93.38 175 PHE A O 1
ATOM 1506 N N . HIS A 1 176 ? 12.185 2.844 -1.804 1.00 90.06 176 HIS A N 1
ATOM 1507 C CA . HIS A 1 176 ? 13.161 2.748 -0.717 1.00 90.06 176 HIS A CA 1
ATOM 1508 C C . HIS A 1 176 ? 12.430 2.325 0.574 1.00 90.06 176 HIS A C 1
ATOM 1510 O O . HIS A 1 176 ? 11.464 3.004 0.924 1.00 90.06 176 HIS A O 1
ATOM 1516 N N . PRO A 1 177 ? 12.865 1.250 1.259 1.00 82.69 177 PRO A N 1
ATOM 1517 C CA . PRO A 1 177 ? 12.273 0.824 2.525 1.00 82.69 177 PRO A CA 1
ATOM 1518 C C . PRO A 1 177 ? 12.557 1.807 3.662 1.00 82.69 177 PRO A C 1
ATOM 1520 O O . PRO A 1 177 ? 13.658 2.408 3.677 1.00 82.69 177 PRO A O 1
#

Organism: Pan troglodytes (NCBI:txid9598)

InterPro domains:
  IPR006694 Fatty acid hydroxylase [PF04116] (131-177)
  IPR050307 Sterol desaturase-related [PTHR11863] (25-177)

Sequence (177 aa):
MDLVLSVADYYFFTPYMYPATWPEDDIFRQAISLLIVTNVGAYILYFFCATLSYYFVFDHALMKHPQFLKYWKFHFQNQVRREIKFTVQALPWISILTVALFLLEIRGYSKLHDDLGEFPYGLFELVVSVISFLFFTDMFIYWIHRGLHHRLVYKRLHKPHHVWKIPTPFASHAFHP

Foldseek 3Di:
DVVQLVVCCVPPCVPDNDDVPDDSPDLVNLLVSQLVSQLVVVVVCLCVVLVCCQPPPDDPVLCVDPLNPCDDPHDGDDVLVLLLVLQNVCSSVVSNVVSVVVSCVNVPNPPDDPDQVVPPVGPVVVVVVVVVVVVVVVVVCVVVVVVCPPPVNVVQWPVQLVSPPPPRSSNPRNTHD

pLDDT: mean 93.92, std 6.03, range [64.69, 98.5]